Protein AF-A0A6A4UYM0-F1 (afdb_monomer)

Solvent-accessible surface area (backbone atoms only — not comparable to full-atom values): 2451 Å² total; per-residue (Å²): 138,89,63,78,41,81,38,84,38,55,51,78,65,38,44,48,52,55,49,53,49,42,72,78,38,70,84,63,44,73,42,72,46,56,82,79,96,123

Radius of gyration: 10.27 Å; Cα contacts (8 Å, |Δi|>4): 46; chains: 1; bounding box: 29×19×21 Å

Secondary structure (DSSP, 8-state):
---SEEEE--SHHHHHHHHHHHHH-TT--EEEE-----

Structure (mmCIF, N/CA/C/O backbone):
data_AF-A0A6A4UYM0-F1
#
_entry.id   AF-A0A6A4UYM0-F1
#
loop_
_atom_site.group_PDB
_atom_site.id
_atom_site.type_symbol
_atom_site.label_atom_id
_atom_site.label_alt_id
_atom_site.label_comp_id
_atom_site.label_asym_id
_atom_site.label_entity_id
_atom_site.label_seq_id
_atom_site.pdbx_PDB_ins_code
_atom_site.Cartn_x
_atom_site.Cartn_y
_atom_site.Cartn_z
_atom_site.occupancy
_atom_site.B_iso_or_equiv
_atom_site.auth_seq_id
_atom_site.auth_comp_id
_atom_site.auth_asym_id
_atom_site.auth_atom_id
_atom_site.pdbx_PDB_model_num
ATOM 1 N N . MET A 1 1 ? 3.246 -12.451 6.895 1.00 68.38 1 MET A N 1
ATOM 2 C CA . MET A 1 1 ? 2.823 -11.045 6.713 1.00 68.38 1 MET A CA 1
ATOM 3 C C . MET A 1 1 ? 1.335 -11.073 6.370 1.00 68.38 1 MET A C 1
ATOM 5 O O . MET A 1 1 ? 0.982 -11.832 5.478 1.00 68.38 1 MET A O 1
ATOM 9 N N . LYS A 1 2 ? 0.462 -10.379 7.115 1.00 88.69 2 LYS A N 1
ATOM 10 C CA . LYS A 1 2 ? -0.987 -10.319 6.839 1.00 88.69 2 LYS A CA 1
ATOM 11 C C . LYS A 1 2 ? -1.338 -8.876 6.475 1.00 88.69 2 LYS A C 1
ATOM 13 O O . LYS A 1 2 ? -1.002 -7.970 7.231 1.00 88.69 2 LYS A O 1
ATOM 18 N N . THR A 1 3 ? -1.958 -8.681 5.319 1.00 96.75 3 THR A N 1
ATOM 19 C CA . THR A 1 3 ? -2.396 -7.378 4.806 1.00 96.75 3 THR A CA 1
ATOM 20 C C . THR A 1 3 ? -3.825 -7.522 4.307 1.00 96.75 3 THR A C 1
ATOM 22 O O . THR A 1 3 ? -4.193 -8.605 3.845 1.00 96.75 3 THR A O 1
ATOM 25 N N . ASP A 1 4 ? -4.628 -6.473 4.435 1.00 98.06 4 ASP A N 1
ATOM 26 C CA . ASP A 1 4 ? -6.006 -6.482 3.946 1.00 98.06 4 ASP A CA 1
ATOM 27 C C . ASP A 1 4 ? -6.032 -6.186 2.442 1.00 98.06 4 ASP A C 1
ATOM 29 O O . ASP A 1 4 ? -6.855 -6.735 1.712 1.00 98.06 4 ASP A O 1
ATOM 33 N N . VAL A 1 5 ? -5.095 -5.353 1.965 1.00 97.94 5 VAL A N 1
ATOM 34 C CA . VAL A 1 5 ? -4.955 -4.987 0.551 1.00 97.94 5 VAL A CA 1
ATOM 35 C C . VAL A 1 5 ? -3.484 -5.000 0.138 1.00 97.94 5 VAL A C 1
ATOM 37 O O . VAL A 1 5 ? -2.663 -4.268 0.693 1.00 97.94 5 VAL A O 1
ATOM 40 N N . ALA A 1 6 ? -3.162 -5.794 -0.884 1.00 97.75 6 ALA A N 1
ATOM 41 C CA . ALA A 1 6 ? -1.864 -5.777 -1.551 1.00 97.75 6 ALA A CA 1
ATOM 42 C C . ALA A 1 6 ? -1.969 -5.032 -2.892 1.00 97.75 6 ALA A C 1
ATOM 44 O O . ALA A 1 6 ? -2.790 -5.387 -3.736 1.00 97.75 6 ALA A O 1
ATOM 45 N N . ILE A 1 7 ? -1.132 -4.014 -3.093 1.00 97.88 7 ILE A N 1
ATOM 46 C CA . ILE A 1 7 ? -1.063 -3.212 -4.320 1.00 97.88 7 ILE A CA 1
ATOM 47 C C . ILE A 1 7 ? 0.264 -3.522 -5.009 1.00 97.88 7 ILE A C 1
ATOM 49 O O . ILE A 1 7 ? 1.325 -3.263 -4.447 1.00 97.88 7 ILE A O 1
ATOM 53 N N . ILE A 1 8 ? 0.208 -4.079 -6.218 1.00 96.31 8 ILE A N 1
ATOM 54 C CA . ILE A 1 8 ? 1.397 -4.357 -7.030 1.00 96.31 8 ILE A CA 1
ATOM 55 C C . ILE A 1 8 ? 1.608 -3.169 -7.970 1.00 96.31 8 ILE A C 1
ATOM 57 O O . ILE A 1 8 ? 0.807 -2.988 -8.884 1.00 96.31 8 ILE A O 1
ATOM 61 N N . SER A 1 9 ? 2.671 -2.393 -7.729 1.00 93.31 9 SER A N 1
ATOM 62 C CA . SER A 1 9 ? 3.023 -1.069 -8.287 1.00 93.31 9 SER A CA 1
ATOM 63 C C . SER A 1 9 ? 2.942 0.033 -7.224 1.00 93.31 9 SER A C 1
ATOM 65 O O . SER A 1 9 ? 1.890 0.238 -6.623 1.00 93.31 9 SER A O 1
ATOM 67 N N . GLY A 1 10 ? 4.044 0.763 -7.019 1.00 92.81 10 GLY A N 1
ATOM 68 C CA . GLY A 1 10 ? 4.104 1.957 -6.161 1.00 92.81 10 GLY A CA 1
ATOM 69 C C . GLY A 1 10 ? 4.188 3.277 -6.934 1.00 92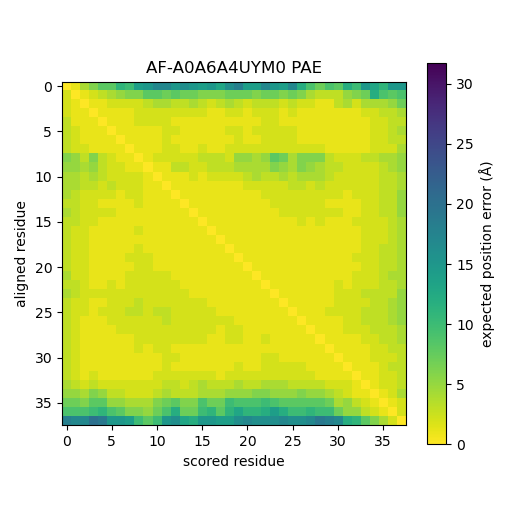.81 10 GLY A C 1
ATOM 70 O O . GLY A 1 10 ? 4.237 4.345 -6.327 1.00 92.81 10 GLY A O 1
ATOM 71 N N . GLY A 1 11 ? 4.095 3.220 -8.268 1.00 93.38 11 GLY A N 1
ATOM 72 C CA . GLY A 1 11 ? 3.998 4.402 -9.120 1.00 93.38 11 GLY A CA 1
ATOM 73 C C . GLY A 1 11 ? 2.734 5.229 -8.856 1.00 93.38 11 GLY A C 1
ATOM 74 O O . GLY A 1 11 ? 1.891 4.877 -8.029 1.00 93.38 11 GLY A O 1
ATOM 75 N N . ALA A 1 12 ? 2.566 6.326 -9.603 1.00 96.44 12 ALA A N 1
ATOM 76 C CA . ALA A 1 12 ? 1.547 7.353 -9.337 1.00 96.44 12 ALA A CA 1
ATOM 77 C C . ALA A 1 12 ? 0.146 6.797 -9.017 1.00 96.44 12 ALA A C 1
ATOM 79 O O . ALA A 1 12 ? -0.499 7.239 -8.066 1.00 96.44 12 ALA A O 1
ATOM 80 N N . ILE A 1 13 ? -0.313 5.797 -9.774 1.00 97.06 13 ILE A N 1
ATOM 81 C CA . ILE A 1 13 ? -1.631 5.189 -9.564 1.00 97.06 13 ILE A CA 1
ATOM 82 C C . ILE A 1 13 ? -1.661 4.309 -8.308 1.00 97.06 13 ILE A C 1
ATOM 84 O O . ILE A 1 13 ? -2.581 4.442 -7.504 1.00 97.06 13 ILE A O 1
ATOM 88 N N . GLY A 1 14 ? -0.656 3.456 -8.092 1.00 97.25 14 GLY A N 1
ATOM 89 C CA . GLY A 1 14 ? -0.587 2.585 -6.915 1.00 97.25 14 GLY A CA 1
ATOM 90 C C . GLY A 1 14 ? -0.517 3.372 -5.605 1.00 97.25 14 GLY A C 1
ATOM 91 O O . GLY A 1 14 ? -1.269 3.094 -4.668 1.00 97.25 14 GLY A O 1
ATOM 92 N N . ALA A 1 15 ? 0.296 4.430 -5.577 1.00 96.94 15 ALA A N 1
ATOM 93 C CA . ALA A 1 15 ? 0.372 5.355 -4.450 1.00 96.94 15 ALA A CA 1
ATOM 94 C C . ALA A 1 15 ? -0.955 6.098 -4.211 1.00 96.94 15 ALA A C 1
ATOM 96 O O . ALA A 1 15 ? -1.393 6.223 -3.067 1.00 96.94 15 ALA A O 1
ATOM 97 N N . SER A 1 16 ? -1.634 6.537 -5.279 1.00 98.38 16 SER A N 1
ATOM 98 C CA . SER A 1 16 ? -2.938 7.209 -5.170 1.00 98.38 16 SER A CA 1
ATOM 99 C C . SER A 1 16 ? -3.998 6.292 -4.558 1.00 98.38 16 SER A C 1
ATOM 101 O O . SER A 1 16 ? -4.737 6.702 -3.665 1.00 98.38 16 SER A O 1
ATOM 103 N N . VAL A 1 17 ? -4.052 5.029 -4.988 1.00 98.06 17 VAL A N 1
ATOM 104 C CA . VAL A 1 17 ? -4.982 4.036 -4.429 1.00 98.06 17 VAL A CA 1
ATOM 105 C C . VAL A 1 17 ? -4.689 3.793 -2.949 1.00 98.06 17 VAL A C 1
ATOM 107 O O . VAL A 1 17 ? -5.612 3.836 -2.135 1.00 98.06 17 VAL A O 1
ATOM 110 N N . ALA A 1 18 ? -3.418 3.603 -2.578 1.00 98.19 18 ALA A N 1
ATOM 111 C CA . ALA A 1 18 ? -3.019 3.431 -1.182 1.00 98.19 18 ALA A CA 1
ATOM 112 C C . ALA A 1 18 ? -3.439 4.632 -0.318 1.00 98.19 18 ALA A C 1
ATOM 114 O O . ALA A 1 18 ? -4.015 4.452 0.757 1.00 98.19 18 ALA A O 1
ATOM 115 N N . TYR A 1 19 ? -3.210 5.851 -0.815 1.00 98.38 19 TYR A N 1
ATOM 116 C CA . TYR A 1 19 ? -3.597 7.090 -0.147 1.00 98.38 19 TYR A CA 1
ATOM 117 C C . TYR A 1 19 ? -5.105 7.149 0.110 1.00 98.38 19 TYR A C 1
ATOM 119 O O . TYR A 1 19 ? -5.529 7.295 1.256 1.00 98.38 19 TYR A O 1
ATOM 127 N N . TYR A 1 20 ? -5.930 6.985 -0.927 1.00 98.56 20 TYR A N 1
ATOM 128 C CA . TYR A 1 20 ? -7.378 7.100 -0.767 1.00 98.56 20 TYR A CA 1
ATOM 129 C C . TYR A 1 20 ? -7.967 5.977 0.094 1.00 98.56 20 TYR A C 1
ATOM 131 O O . TYR A 1 20 ? -8.866 6.247 0.889 1.00 98.56 20 TYR A O 1
ATOM 139 N N . LEU A 1 21 ? -7.434 4.752 0.023 1.00 98.31 21 LEU A N 1
ATOM 140 C CA . LEU A 1 21 ? -7.831 3.663 0.924 1.00 98.31 21 LEU A CA 1
ATOM 141 C C . LEU A 1 21 ? -7.561 4.011 2.392 1.00 98.31 21 LEU A C 1
ATOM 143 O O . LEU A 1 21 ? -8.442 3.829 3.231 1.00 98.31 21 LEU A O 1
ATOM 147 N N . LYS A 1 22 ? -6.377 4.553 2.705 1.00 98.06 22 LYS A N 1
ATOM 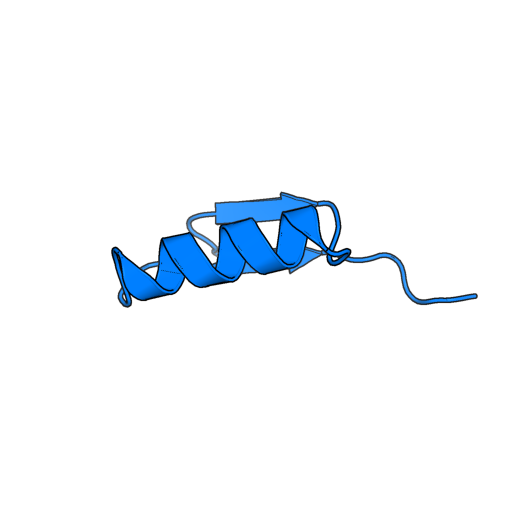148 C CA . LYS A 1 22 ? -6.030 4.964 4.074 1.00 98.06 22 LYS A CA 1
ATOM 149 C C . LYS A 1 22 ? -6.824 6.182 4.545 1.00 98.06 22 LYS A C 1
ATOM 151 O O . LYS A 1 22 ? -7.154 6.239 5.725 1.00 98.06 22 LYS A O 1
ATOM 156 N N . THR A 1 23 ? -7.166 7.110 3.652 1.00 98.56 23 THR A N 1
ATOM 157 C CA . THR A 1 23 ? -8.034 8.257 3.965 1.00 98.56 23 THR A CA 1
ATOM 158 C C . THR A 1 23 ? -9.468 7.818 4.270 1.00 98.56 23 THR A C 1
ATOM 160 O O . THR A 1 23 ? -10.060 8.300 5.231 1.00 98.56 23 THR A O 1
ATOM 163 N N . MET A 1 24 ? -10.030 6.891 3.486 1.00 98.56 24 MET A N 1
ATOM 164 C CA . MET A 1 24 ? -11.399 6.393 3.682 1.00 98.56 24 MET A CA 1
ATOM 165 C C . MET A 1 24 ? -11.519 5.455 4.883 1.00 98.56 24 MET A C 1
ATOM 167 O O . MET A 1 24 ? -12.514 5.496 5.603 1.00 98.56 24 MET A O 1
ATOM 171 N N . ASN A 1 25 ? -10.522 4.595 5.098 1.00 98.38 25 ASN A N 1
ATOM 172 C CA . ASN A 1 25 ? -10.489 3.690 6.235 1.00 98.38 25 ASN A CA 1
ATOM 173 C C . ASN A 1 25 ? -9.057 3.534 6.783 1.00 98.38 25 ASN A C 1
ATOM 175 O O . ASN A 1 25 ? -8.299 2.661 6.341 1.00 98.38 25 ASN A O 1
ATOM 179 N N . PRO A 1 26 ? -8.700 4.312 7.819 1.00 97.81 26 PRO A N 1
ATOM 180 C CA . PRO A 1 26 ? -7.382 4.243 8.441 1.00 97.81 26 PRO A CA 1
ATOM 181 C C . PRO A 1 26 ? -7.054 2.898 9.104 1.00 97.81 26 PRO A C 1
ATOM 183 O O . PRO A 1 26 ? -5.876 2.632 9.346 1.00 97.81 26 PRO A O 1
ATOM 186 N N . SER A 1 27 ? -8.048 2.046 9.386 1.00 97.94 27 SER A N 1
ATOM 187 C CA . SER A 1 27 ? -7.826 0.733 10.013 1.00 97.94 27 SER A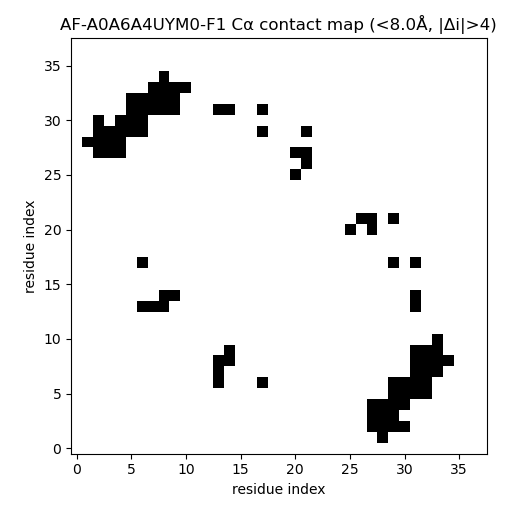 CA 1
ATOM 188 C C . SER A 1 27 ? -7.269 -0.326 9.056 1.00 97.94 27 SER A C 1
ATOM 190 O O . SER A 1 27 ? -6.689 -1.301 9.525 1.00 97.94 27 SER A O 1
ATOM 192 N N . LEU A 1 28 ? -7.380 -0.123 7.735 1.00 98.06 28 LEU A N 1
ATOM 193 C CA . LEU A 1 28 ? -6.867 -1.071 6.743 1.00 98.06 28 LEU A CA 1
ATOM 194 C C . LEU A 1 28 ? -5.342 -1.191 6.822 1.00 98.06 28 LEU A C 1
ATOM 196 O O . LEU A 1 28 ? -4.621 -0.184 6.766 1.00 98.06 28 LEU A O 1
ATOM 200 N N . SER A 1 29 ? -4.854 -2.427 6.875 1.00 97.94 29 SER A N 1
ATOM 201 C CA . SER A 1 29 ? -3.467 -2.7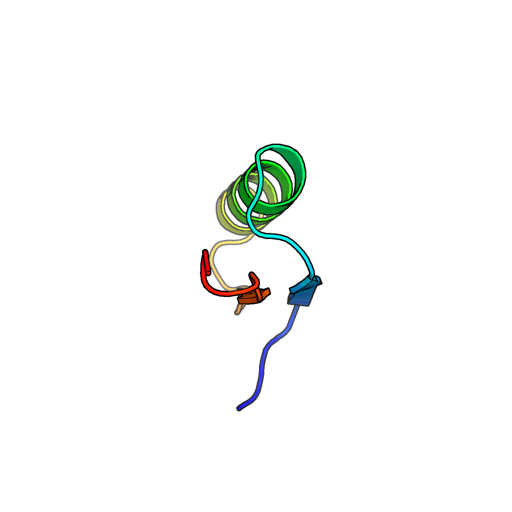74 6.590 1.00 97.94 29 SER A CA 1
ATOM 202 C C . SER A 1 29 ? -3.284 -2.831 5.073 1.00 97.94 29 SER A C 1
ATOM 204 O O . SER A 1 29 ? -3.893 -3.662 4.399 1.00 97.94 29 SER A O 1
ATOM 206 N N . VAL A 1 30 ? -2.485 -1.910 4.530 1.00 97.88 30 VAL A N 1
ATOM 207 C CA . VAL A 1 30 ? -2.222 -1.789 3.088 1.00 97.88 30 VAL A CA 1
ATOM 208 C C . VAL A 1 30 ? -0.737 -2.012 2.844 1.00 97.88 30 VAL A C 1
ATOM 210 O O . VAL A 1 30 ? 0.103 -1.387 3.492 1.00 97.88 30 VAL A O 1
ATOM 213 N N . THR A 1 31 ? -0.407 -2.886 1.898 1.00 97.75 31 THR A N 1
ATOM 214 C CA . THR A 1 31 ? 0.974 -3.163 1.488 1.00 97.75 31 THR A CA 1
ATOM 215 C C . THR A 1 31 ? 1.148 -2.815 0.020 1.00 97.75 31 THR A C 1
ATOM 217 O O . THR A 1 31 ? 0.503 -3.411 -0.840 1.00 97.75 31 THR A 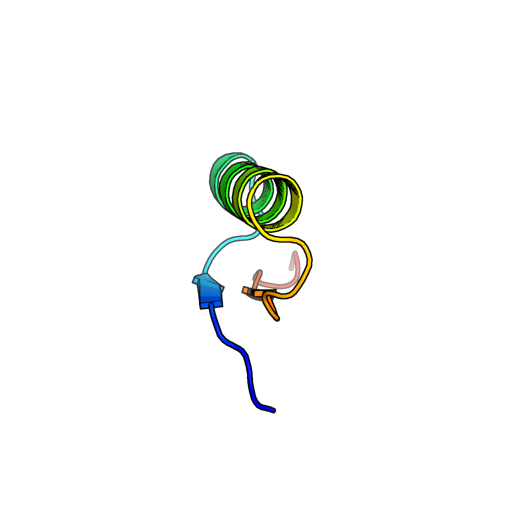O 1
ATOM 220 N N . VAL A 1 32 ? 2.037 -1.865 -0.264 1.00 97.00 32 VAL A N 1
ATOM 221 C CA . VAL A 1 32 ? 2.460 -1.531 -1.627 1.00 97.00 32 VAL A CA 1
ATOM 222 C C . VAL A 1 32 ? 3.736 -2.302 -1.928 1.00 97.00 32 VAL A C 1
ATOM 224 O O . VAL A 1 32 ? 4.695 -2.251 -1.160 1.00 97.00 32 VAL A O 1
ATOM 227 N N . ILE A 1 33 ? 3.724 -3.045 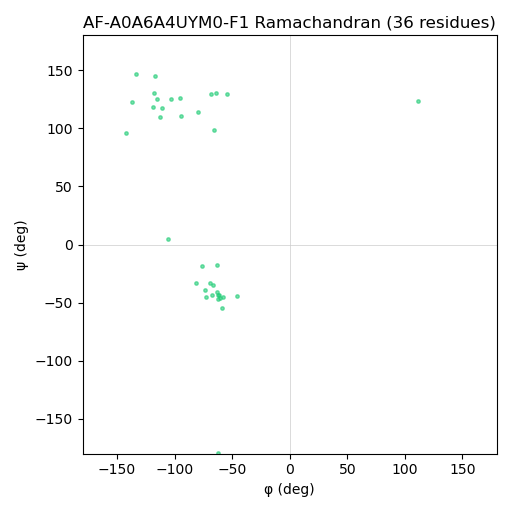-3.025 1.00 95.94 33 ILE A N 1
ATOM 228 C CA . ILE A 1 33 ? 4.842 -3.846 -3.502 1.00 95.94 33 ILE A CA 1
ATOM 229 C C . ILE A 1 33 ? 5.310 -3.202 -4.798 1.00 95.94 33 ILE A C 1
ATOM 231 O O . ILE A 1 33 ? 4.618 -3.247 -5.817 1.00 95.94 33 ILE A O 1
ATOM 235 N N . GLU A 1 34 ? 6.485 -2.594 -4.751 1.00 94.62 34 GLU A N 1
ATOM 236 C CA . GLU A 1 34 ? 7.141 -2.005 -5.908 1.00 94.62 34 GLU A CA 1
ATOM 237 C C . GLU A 1 34 ? 8.460 -2.722 -6.171 1.00 94.62 34 GLU A C 1
ATOM 239 O O . GLU A 1 34 ? 9.128 -3.191 -5.248 1.00 94.62 34 GLU A O 1
ATOM 244 N N . ARG A 1 35 ? 8.804 -2.854 -7.454 1.00 91.38 35 ARG A N 1
ATOM 245 C CA . ARG A 1 35 ? 10.107 -3.373 -7.843 1.00 91.38 35 ARG A CA 1
ATOM 246 C C . ARG A 1 35 ? 11.156 -2.336 -7.453 1.00 91.38 35 ARG A C 1
ATOM 248 O O . ARG A 1 35 ? 11.031 -1.176 -7.830 1.00 91.38 35 ARG A O 1
ATOM 255 N N . ASP A 1 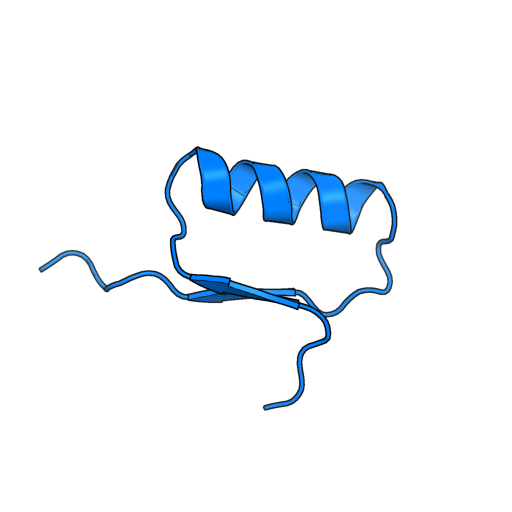36 ? 12.193 -2.786 -6.761 1.00 87.88 36 ASP A N 1
ATOM 256 C CA . ASP A 1 36 ? 13.363 -1.961 -6.479 1.00 87.88 36 ASP A CA 1
ATOM 257 C C . ASP A 1 36 ? 13.941 -1.393 -7.797 1.00 87.88 36 ASP A C 1
ATOM 259 O O . ASP A 1 36 ? 14.096 -2.154 -8.768 1.00 87.88 36 ASP A O 1
ATOM 263 N N . PRO A 1 37 ? 14.183 -0.074 -7.897 1.00 82.94 37 PRO A N 1
ATOM 264 C CA . PRO A 1 37 ? 14.751 0.526 -9.095 1.00 82.94 37 PRO A CA 1
ATOM 265 C C . PRO A 1 37 ? 16.191 0.029 -9.30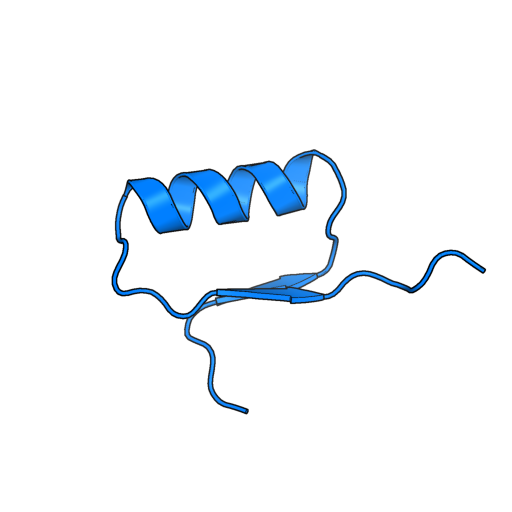6 1.00 82.94 37 PRO A C 1
ATOM 267 O O . PRO A 1 37 ? 17.137 0.538 -8.714 1.00 82.94 37 PRO A O 1
ATOM 270 N N . THR A 1 38 ? 16.341 -0.972 -10.180 1.00 70.75 38 THR A N 1
ATOM 271 C CA . THR A 1 38 ? 17.620 -1.431 -10.757 1.00 70.75 38 THR A CA 1
ATOM 272 C C . THR A 1 38 ? 17.747 -0.955 -12.190 1.00 70.75 38 THR A C 1
ATOM 274 O O . THR A 1 38 ? 16.765 -1.181 -1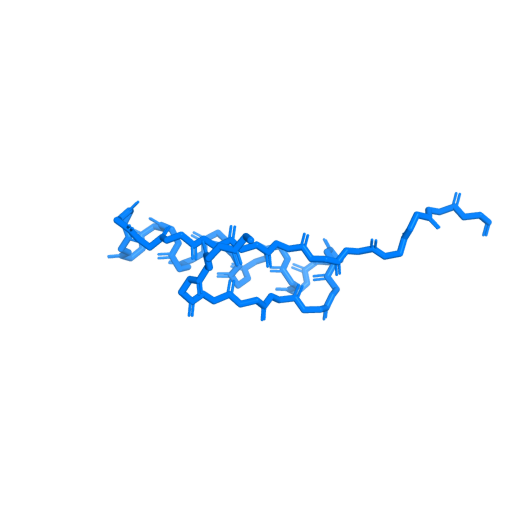2.943 1.00 70.75 38 THR A O 1
#

Nearest PDB structures (foldseek):
  4aue-assembly1_C  TM=5.264E-01  e=3.196E-01  Mycothermus thermophilus
  5xzm-assembly1_D  TM=5.242E-01  e=4.092E-01  Mycothermus thermophilus
  4aue-assembly1_D  TM=5.261E-01  e=4.825E-01  Mycothermus thermophilus
  6aa0-assembly1_B  TM=3.454E-01  e=4.443E-01  Toxoplasma gondii ME49
  1xvx-assembly1_A  TM=4.386E-01  e=1.528E+00  Yersinia enterocolitica

pLDDT: mean 94.74, std 6.83, range [68.38, 98.56]

Foldseek 3Di:
DDFPEEFEDPPPVSVVVVVVVCVVPVVGGYHYDYDDDD

Mean predicted aligned error: 2.8 Å

Sequence (38 aa):
MKTDVAIISGGAIGASVAYYLKTMNPSLSVTVIERDPT